Protein AF-A0A4R1WE82-F1 (afdb_monomer_lite)

Secondary structure (DSSP, 8-state):
---SPPP--S----SSPPPGGGGS-TT-HHHHHHHHHHHS--HHHHTT----SSSSPPPPHHHHHHHHHHHHHTT---HHHHHHHHHH-HHHHHHTTT----HHHHHHHHHHTHHHHHHHHHHHHHHHHHH-

Radius of gyration: 18.48 Å; chains: 1; bounding box: 59×34×52 Å

Foldseek 3Di:
DPPDDDDDDPPDDDPDDDDLVPLDPPPDVLVVLLVVLVVDPCVLLVPPPDPPVDDDDAQDSSLLVSLCVVCVVVVHDQLQVSLVCCPVPSSVVSSRVVVRDHSVSSVVSCVVCVVVVVVVVVVVVVVVVVVD

Sequence (132 aa):
MANSYRPVDRDQAFLLPPNMADWLPEGHLAWFVIDAVKEMDTAAFHAGRARSGQGRAAYDPDMLVTLLLYAYAHKVHSSRQIERLCTVDVAFRVICAQDVPDHSTISTFRREHEAAFKALFEQVLMLCARAG

Structure (mmCIF, N/CA/C/O backbone):
data_AF-A0A4R1WE82-F1
#
_e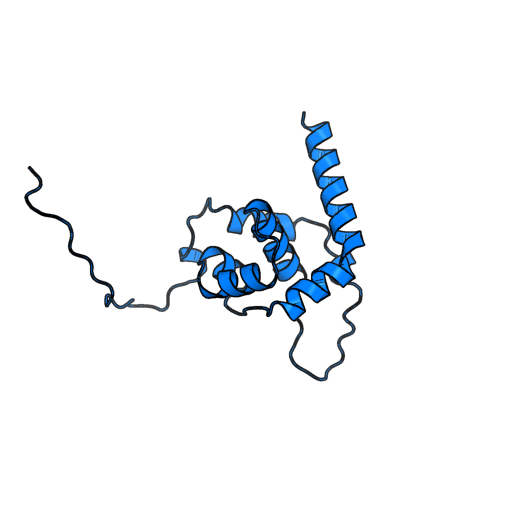ntry.id   AF-A0A4R1WE82-F1
#
loop_
_atom_site.group_PDB
_atom_site.id
_atom_site.type_symbol
_atom_site.label_atom_id
_atom_site.label_alt_id
_atom_site.label_comp_id
_atom_site.label_asym_id
_atom_site.label_entity_id
_atom_site.label_seq_id
_atom_site.pdbx_PDB_ins_code
_atom_site.Cartn_x
_atom_site.Cartn_y
_atom_site.Cartn_z
_atom_site.occupancy
_atom_site.B_iso_or_equiv
_atom_site.auth_seq_id
_atom_site.auth_comp_id
_atom_site.auth_asym_id
_atom_site.auth_atom_id
_atom_site.pdbx_PDB_model_num
ATOM 1 N N . MET A 1 1 ? -36.295 -7.009 26.989 1.00 48.25 1 MET A N 1
ATOM 2 C CA . MET A 1 1 ? -35.352 -5.923 27.334 1.00 48.25 1 MET A CA 1
ATOM 3 C C . MET A 1 1 ? -33.962 -6.534 27.414 1.00 48.25 1 MET A C 1
ATOM 5 O O . MET A 1 1 ? -33.835 -7.587 28.024 1.00 48.25 1 MET A O 1
ATOM 9 N N . ALA A 1 2 ? -32.964 -5.974 26.728 1.00 64.12 2 ALA A N 1
ATOM 10 C CA . ALA A 1 2 ? -31.587 -6.459 26.837 1.00 64.12 2 ALA A CA 1
ATOM 11 C C . ALA A 1 2 ? -30.995 -5.937 28.158 1.00 64.12 2 ALA A C 1
ATOM 13 O O . ALA A 1 2 ? -30.881 -4.728 28.332 1.00 64.12 2 ALA A O 1
ATOM 14 N N . ASN A 1 3 ? -30.688 -6.838 29.095 1.00 72.81 3 ASN A N 1
ATOM 15 C CA . ASN A 1 3 ? -30.366 -6.497 30.489 1.00 72.81 3 ASN A CA 1
ATOM 16 C C . ASN A 1 3 ? -28.869 -6.241 30.770 1.00 72.81 3 ASN A C 1
ATOM 18 O O . ASN A 1 3 ? -28.510 -6.045 31.929 1.00 72.81 3 ASN A O 1
ATOM 22 N N . SER A 1 4 ? -27.986 -6.223 29.764 1.00 83.88 4 SER A N 1
ATOM 23 C CA . SER A 1 4 ? -26.562 -5.891 29.955 1.00 83.88 4 SER A CA 1
ATOM 24 C C . SER A 1 4 ? -25.826 -5.604 28.639 1.00 83.88 4 SER A C 1
ATOM 26 O O . SER A 1 4 ? -26.281 -5.982 27.557 1.00 83.88 4 SER A O 1
ATOM 28 N N . TYR A 1 5 ? -24.653 -4.967 28.739 1.00 90.50 5 TYR A N 1
ATOM 29 C CA . TYR A 1 5 ? -23.694 -4.825 27.637 1.00 90.50 5 TYR A CA 1
ATOM 30 C C . TYR A 1 5 ? -23.002 -6.161 27.311 1.00 90.50 5 TYR A C 1
ATOM 32 O O . TYR A 1 5 ? -22.947 -7.063 28.150 1.00 90.50 5 TYR A O 1
ATOM 40 N N . ARG A 1 6 ? -22.455 -6.287 26.093 1.00 90.25 6 ARG A N 1
ATOM 41 C CA . ARG A 1 6 ? -21.623 -7.436 25.695 1.00 90.25 6 ARG A CA 1
ATOM 42 C C . ARG A 1 6 ? -20.212 -7.295 26.295 1.00 90.25 6 ARG A C 1
ATOM 44 O O . ARG A 1 6 ? -19.669 -6.190 26.236 1.00 90.25 6 ARG A O 1
ATOM 51 N N . PRO A 1 7 ? -19.615 -8.365 26.852 1.00 91.06 7 PRO A N 1
ATOM 52 C CA . PRO A 1 7 ? -18.244 -8.323 27.355 1.00 91.06 7 PRO A CA 1
ATOM 53 C C . PRO A 1 7 ? -17.242 -8.123 26.208 1.00 91.06 7 PRO A C 1
ATOM 55 O O . PRO A 1 7 ? -17.500 -8.525 25.073 1.00 91.06 7 PRO A O 1
ATOM 58 N N . VAL A 1 8 ? -16.101 -7.500 26.509 1.00 93.69 8 VAL A N 1
ATOM 59 C CA . VAL A 1 8 ? -14.995 -7.305 25.560 1.00 93.69 8 VAL A CA 1
ATOM 60 C C . VAL A 1 8 ? -13.851 -8.227 25.963 1.00 93.69 8 VAL A C 1
ATOM 62 O O . VAL A 1 8 ? -13.189 -7.961 26.962 1.00 93.69 8 VAL A O 1
ATOM 65 N N . ASP A 1 9 ? -13.618 -9.279 25.182 1.00 92.12 9 ASP A N 1
ATOM 66 C CA . ASP A 1 9 ? -12.493 -10.200 25.355 1.00 92.12 9 ASP A CA 1
ATOM 67 C C . ASP A 1 9 ? -11.448 -9.951 24.257 1.00 92.12 9 ASP A C 1
ATOM 69 O O . ASP A 1 9 ? -11.757 -10.023 23.067 1.00 92.12 9 ASP A O 1
ATOM 73 N N . ARG A 1 10 ? -10.227 -9.590 24.662 1.00 90.38 10 ARG A N 1
ATOM 74 C CA . ARG A 1 10 ? -9.090 -9.331 23.761 1.00 90.38 10 ARG A CA 1
ATOM 75 C C . ARG A 1 10 ? -8.081 -10.478 23.743 1.00 90.38 10 ARG A C 1
ATOM 77 O O . ARG A 1 10 ? -7.199 -10.464 22.891 1.00 90.38 10 ARG A O 1
ATOM 84 N N . ASP A 1 11 ? -8.236 -11.446 24.643 1.00 91.69 11 ASP A N 1
ATOM 85 C CA . ASP A 1 11 ? -7.339 -12.590 24.815 1.00 91.69 11 ASP A CA 1
ATOM 86 C C . ASP A 1 11 ? -7.913 -13.865 24.165 1.00 91.69 11 ASP A C 1
ATOM 88 O O . ASP A 1 11 ? -7.319 -14.942 24.244 1.00 91.69 11 ASP A O 1
ATOM 92 N N . GLN A 1 12 ? -9.056 -13.742 23.480 1.00 88.38 12 GLN A N 1
ATOM 93 C CA . GLN A 1 12 ? -9.677 -14.794 22.681 1.00 88.38 12 GLN A CA 1
ATOM 94 C C . GLN A 1 12 ? -8.680 -15.364 21.659 1.00 88.38 12 GLN A C 1
ATOM 96 O O . GLN A 1 12 ? -8.335 -14.730 20.660 1.00 88.38 12 GLN A O 1
ATOM 101 N N . ALA A 1 13 ? -8.254 -16.605 21.884 1.00 85.69 13 ALA A N 1
ATOM 102 C CA . ALA A 1 13 ? -7.375 -17.318 20.970 1.00 85.69 13 ALA A CA 1
ATOM 103 C C . ALA A 1 13 ? -8.133 -17.815 19.726 1.00 85.69 13 ALA A C 1
ATOM 105 O O . ALA A 1 13 ? -9.303 -18.208 19.800 1.00 85.69 13 ALA A O 1
ATOM 106 N N . PHE A 1 14 ? -7.435 -17.852 18.589 1.00 81.69 14 PHE A N 1
ATOM 107 C CA . PHE A 1 14 ? -7.897 -18.521 17.373 1.00 81.69 14 PHE A CA 1
ATOM 108 C C . PHE A 1 14 ? -7.473 -19.995 17.391 1.00 81.69 14 PHE A C 1
ATOM 110 O O . PHE A 1 14 ? -6.3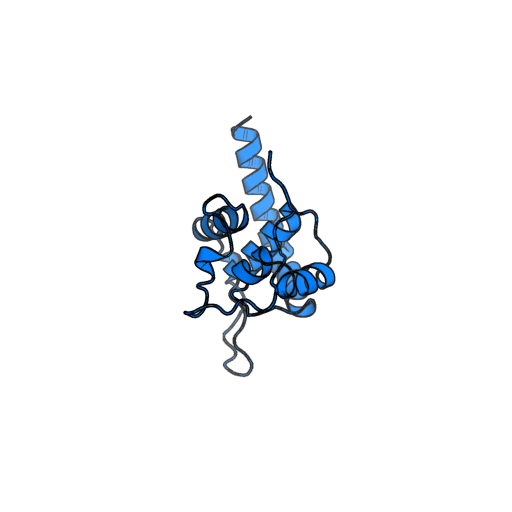43 -20.313 17.755 1.00 81.69 14 PHE A O 1
ATOM 117 N N . LEU A 1 15 ? -8.373 -20.895 16.979 1.00 84.31 15 LEU A N 1
ATOM 118 C CA . LEU A 1 15 ? -8.105 -22.341 16.921 1.00 84.31 15 LEU A CA 1
ATOM 119 C C . LEU A 1 15 ? -7.137 -22.715 15.778 1.00 84.31 15 LEU A C 1
ATOM 121 O O . LEU A 1 15 ? -6.361 -23.656 15.907 1.00 84.31 15 LEU A O 1
ATOM 125 N N . LEU A 1 16 ? -7.192 -21.981 14.662 1.00 72.50 16 LEU A N 1
ATOM 126 C CA . LEU A 1 16 ? -6.337 -22.136 13.480 1.00 72.50 16 LEU A CA 1
ATOM 127 C C . LEU A 1 16 ? -5.699 -20.781 13.124 1.00 72.50 16 LEU A C 1
ATOM 129 O O . LEU A 1 16 ? -6.284 -19.747 13.459 1.00 72.50 16 LEU A O 1
ATOM 133 N N . PRO A 1 17 ? -4.533 -20.751 12.444 1.00 67.44 17 PRO A N 1
ATOM 134 C CA . PRO A 1 17 ? -3.937 -19.501 11.985 1.00 67.44 17 PRO A CA 1
ATOM 135 C C . PRO A 1 17 ? -4.927 -18.744 11.085 1.00 67.44 17 PRO A C 1
ATOM 137 O O . PRO A 1 17 ? -5.473 -19.351 10.161 1.00 67.44 17 PRO A O 1
ATOM 140 N N . PRO A 1 18 ? -5.179 -17.448 11.328 1.00 80.50 18 PRO A N 1
ATOM 141 C CA . PRO A 1 18 ? -6.127 -16.693 10.524 1.00 80.50 18 PRO A CA 1
ATOM 142 C C . PRO A 1 18 ? -5.585 -16.526 9.098 1.00 80.50 18 PRO A C 1
ATOM 144 O O . PRO A 1 18 ? -4.456 -16.070 8.908 1.00 80.50 18 PRO A O 1
ATOM 147 N N . ASN A 1 19 ? -6.390 -16.870 8.091 1.00 86.69 19 ASN A N 1
ATOM 148 C CA . ASN A 1 19 ? -6.062 -16.607 6.693 1.00 86.69 19 ASN A CA 1
ATOM 149 C C . ASN A 1 19 ? -6.257 -15.112 6.407 1.00 86.69 19 ASN A C 1
ATOM 151 O O . ASN A 1 19 ? -7.300 -14.554 6.736 1.00 86.69 19 ASN A O 1
ATOM 155 N N . MET A 1 20 ? -5.270 -14.460 5.787 1.00 88.25 20 MET A N 1
ATOM 156 C CA . MET A 1 20 ? -5.355 -13.038 5.432 1.00 88.25 20 MET A CA 1
ATOM 157 C C . MET A 1 20 ? -6.515 -12.721 4.483 1.00 88.25 20 MET A C 1
ATOM 159 O O . MET A 1 20 ? -7.020 -11.601 4.509 1.00 88.25 20 MET A O 1
ATOM 163 N N . ALA A 1 21 ? -6.971 -13.703 3.697 1.00 87.50 21 ALA A N 1
ATOM 164 C CA . ALA A 1 21 ? -8.164 -13.573 2.864 1.00 87.50 21 ALA A CA 1
ATOM 165 C C . ALA A 1 21 ? -9.427 -13.247 3.684 1.00 87.50 21 ALA A C 1
ATOM 167 O O . ALA A 1 21 ? -10.296 -12.528 3.203 1.00 87.50 21 ALA A O 1
ATOM 168 N N . ASP A 1 22 ? -9.491 -13.695 4.941 1.00 90.25 22 ASP A N 1
ATOM 169 C CA . ASP A 1 22 ? -10.652 -13.500 5.817 1.00 90.25 22 ASP A CA 1
ATOM 170 C C . ASP A 1 22 ? -10.580 -12.189 6.621 1.00 90.25 22 ASP A C 1
ATOM 172 O O . ASP A 1 22 ? -11.481 -11.869 7.396 1.00 90.25 22 ASP A O 1
ATOM 176 N N . TRP A 1 23 ? -9.491 -11.425 6.492 1.00 91.62 23 TRP A N 1
ATOM 177 C CA . TRP A 1 23 ? -9.264 -10.224 7.306 1.00 91.62 23 TRP A CA 1
ATOM 178 C C . TRP A 1 23 ? -10.085 -9.023 6.845 1.00 91.62 23 TRP A C 1
ATOM 180 O O . TRP A 1 23 ? -10.279 -8.073 7.606 1.00 91.62 23 TRP A O 1
ATOM 190 N N . LEU A 1 24 ? -10.542 -9.053 5.595 1.00 94.88 24 LEU A N 1
ATOM 191 C CA . LEU A 1 24 ? -11.329 -8.006 4.966 1.00 94.88 24 LEU A CA 1
ATOM 192 C C . LEU A 1 24 ? -12.600 -8.623 4.374 1.00 94.88 24 LEU A C 1
ATOM 194 O O . LEU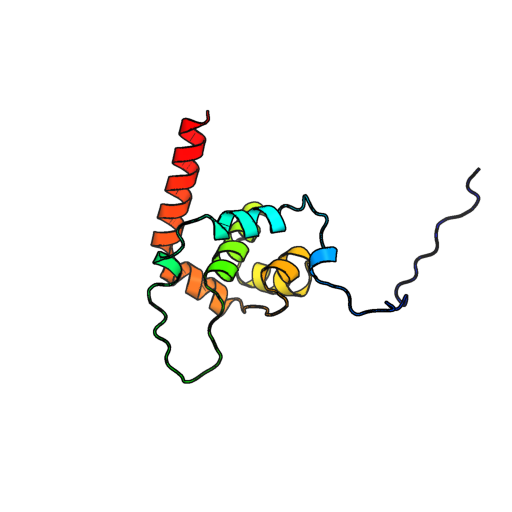 A 1 24 ? -12.534 -9.718 3.820 1.00 94.88 24 LEU A O 1
ATOM 198 N N . PRO A 1 25 ? -13.745 -7.924 4.428 1.00 95.06 25 PRO A N 1
ATOM 199 C CA . PRO A 1 25 ? -14.951 -8.392 3.755 1.00 95.06 25 PRO A CA 1
ATOM 200 C C . PRO A 1 25 ? -14.737 -8.466 2.234 1.00 95.06 25 PRO A C 1
ATOM 202 O O . PRO A 1 25 ? -13.956 -7.699 1.677 1.00 95.06 25 PRO A O 1
ATOM 205 N N . GLU A 1 26 ? -15.479 -9.340 1.554 1.00 90.94 26 GLU A N 1
ATOM 206 C CA . GLU A 1 26 ? -15.357 -9.592 0.107 1.00 90.94 26 GLU A CA 1
ATOM 207 C C . GLU A 1 26 ? -15.444 -8.309 -0.746 1.00 90.94 26 GLU A C 1
ATOM 209 O O . GLU A 1 26 ? -14.657 -8.112 -1.663 1.00 90.94 26 GLU A O 1
ATOM 214 N N . GLY A 1 27 ? -16.330 -7.373 -0.388 1.00 93.81 27 GLY A N 1
ATOM 215 C CA . GLY A 1 27 ? -16.498 -6.091 -1.090 1.00 93.81 27 GLY A CA 1
ATOM 216 C C . GLY A 1 27 ? -15.528 -4.974 -0.682 1.00 93.81 27 GLY A C 1
ATOM 217 O O . GLY A 1 27 ? -15.794 -3.806 -0.963 1.00 93.81 27 GLY A O 1
ATOM 218 N N . HIS A 1 28 ? -14.454 -5.274 0.052 1.00 96.88 28 HIS A N 1
ATOM 219 C CA . HIS A 1 28 ? -13.519 -4.252 0.518 1.00 96.88 28 HIS A CA 1
ATOM 220 C C . HIS A 1 28 ? -12.713 -3.638 -0.640 1.00 96.88 28 HIS A C 1
ATOM 222 O O . HIS A 1 28 ? -12.208 -4.349 -1.505 1.00 96.88 28 HIS A O 1
ATOM 228 N N . LEU A 1 29 ? -12.501 -2.314 -0.612 1.00 96.38 29 LEU A N 1
ATOM 229 C CA . LEU A 1 29 ? -11.783 -1.579 -1.668 1.00 96.38 29 LEU A CA 1
ATOM 230 C C . LEU A 1 29 ? -10.381 -2.143 -1.953 1.00 96.38 29 LEU A C 1
ATOM 232 O O . LEU A 1 29 ? -9.940 -2.138 -3.094 1.00 96.38 29 LEU A O 1
ATOM 236 N N . ALA A 1 30 ? -9.681 -2.639 -0.931 1.00 96.81 30 ALA A N 1
ATOM 237 C CA . ALA A 1 30 ? -8.356 -3.237 -1.106 1.00 96.81 30 ALA A CA 1
ATOM 238 C C . ALA A 1 30 ? -8.365 -4.405 -2.108 1.00 96.81 30 ALA A C 1
ATOM 240 O O . ALA A 1 30 ? -7.475 -4.467 -2.949 1.00 96.81 30 ALA A O 1
ATOM 241 N N . TRP A 1 31 ? -9.385 -5.273 -2.069 1.00 97.12 31 TRP A N 1
ATOM 242 C CA . TRP A 1 31 ? -9.522 -6.375 -3.027 1.00 97.12 31 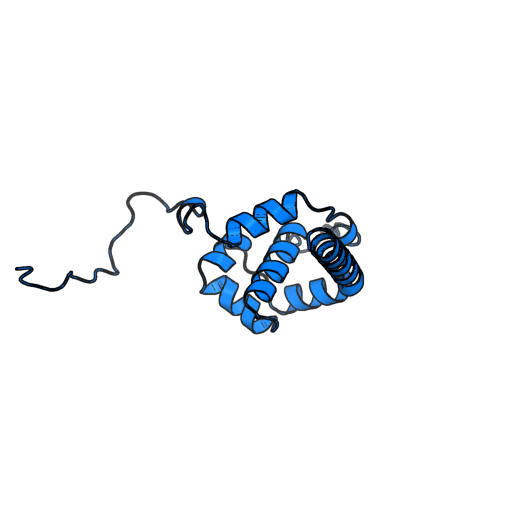TRP A CA 1
ATOM 243 C C . TRP A 1 31 ? -9.763 -5.859 -4.438 1.00 97.12 31 TRP A C 1
ATOM 245 O O . TRP A 1 31 ? -9.078 -6.277 -5.365 1.00 97.12 31 TRP A O 1
ATOM 255 N N . PHE A 1 32 ? -10.640 -4.863 -4.577 1.00 96.44 32 PHE A N 1
ATOM 256 C CA . PHE A 1 32 ? -10.876 -4.209 -5.860 1.00 96.44 32 PHE A CA 1
ATOM 257 C C . PHE A 1 32 ? -9.591 -3.619 -6.457 1.00 96.44 32 PHE A C 1
ATOM 259 O O . PHE A 1 32 ? -9.331 -3.809 -7.639 1.00 96.44 32 PHE A O 1
ATOM 266 N N . VAL A 1 33 ? -8.767 -2.925 -5.662 1.00 96.00 33 VAL A N 1
ATOM 267 C CA . VAL A 1 33 ? -7.505 -2.346 -6.159 1.00 96.00 33 VAL A CA 1
ATOM 268 C C . VAL A 1 33 ? -6.496 -3.441 -6.516 1.00 96.00 33 VAL A C 1
ATOM 270 O O . VAL A 1 33 ? -5.838 -3.322 -7.544 1.00 96.00 33 VAL A O 1
ATOM 273 N N . ILE A 1 34 ? -6.395 -4.510 -5.715 1.00 96.25 34 ILE A N 1
ATOM 274 C CA . ILE A 1 34 ? -5.536 -5.668 -6.015 1.00 96.25 34 ILE A CA 1
ATOM 275 C C . ILE A 1 34 ? -5.920 -6.285 -7.363 1.00 96.25 34 ILE A C 1
ATOM 277 O O . ILE A 1 34 ? -5.051 -6.519 -8.198 1.00 96.25 34 ILE A O 1
ATOM 281 N N . ASP A 1 35 ? -7.208 -6.539 -7.587 1.00 96.12 35 ASP A N 1
ATOM 282 C CA . ASP A 1 35 ? -7.676 -7.153 -8.829 1.00 96.12 35 ASP A CA 1
ATOM 283 C C . ASP A 1 35 ? -7.575 -6.193 -10.016 1.00 96.12 35 ASP A C 1
ATOM 285 O O . ASP A 1 35 ? -7.157 -6.605 -11.093 1.00 96.12 35 ASP A O 1
ATOM 289 N N . ALA A 1 36 ? -7.842 -4.900 -9.817 1.00 93.12 36 ALA A N 1
ATOM 290 C CA . ALA A 1 36 ? -7.648 -3.895 -10.856 1.00 93.12 36 ALA A CA 1
ATOM 291 C C . ALA A 1 36 ? -6.189 -3.843 -11.329 1.00 93.12 36 ALA A C 1
ATOM 293 O O . ALA A 1 36 ? -5.944 -3.842 -12.530 1.00 93.12 36 ALA A O 1
ATOM 294 N N . VAL A 1 37 ? -5.217 -3.849 -10.408 1.00 94.50 37 VAL A N 1
ATOM 295 C CA . VAL A 1 37 ? -3.791 -3.803 -10.771 1.00 94.50 37 VAL A CA 1
ATOM 296 C C . VAL A 1 37 ? -3.356 -5.045 -11.550 1.00 94.50 37 VAL A C 1
ATOM 298 O O . VAL A 1 37 ? -2.557 -4.903 -12.470 1.00 94.50 37 VAL A O 1
ATOM 301 N N . LYS A 1 38 ? -3.913 -6.232 -11.266 1.00 93.69 38 LYS A N 1
ATOM 302 C CA . LYS A 1 38 ? -3.626 -7.456 -12.045 1.00 93.69 38 LYS A CA 1
ATOM 303 C C . LYS A 1 38 ? -4.055 -7.354 -13.511 1.00 93.69 38 LYS A C 1
ATOM 305 O O . LYS A 1 38 ? -3.447 -7.990 -14.363 1.00 93.69 38 LYS A O 1
ATOM 310 N N . GLU A 1 39 ? -5.104 -6.587 -13.792 1.00 91.44 39 GLU A N 1
ATOM 311 C CA . GLU A 1 39 ? -5.646 -6.389 -15.143 1.00 91.44 39 GLU A CA 1
ATOM 312 C C . GLU A 1 39 ? -4.990 -5.201 -15.877 1.00 91.44 39 GLU A C 1
ATOM 314 O O . GLU A 1 39 ? -5.215 -4.993 -17.071 1.00 91.44 39 GLU A O 1
ATOM 319 N N . MET A 1 40 ? -4.191 -4.389 -15.178 1.00 89.81 40 MET A N 1
ATOM 320 C CA . MET A 1 40 ? -3.520 -3.214 -15.737 1.00 89.81 40 MET A CA 1
ATOM 321 C C . MET A 1 40 ? -2.186 -3.591 -16.392 1.00 89.81 40 MET A C 1
ATOM 323 O O . MET A 1 40 ? -1.484 -4.493 -15.944 1.00 89.81 40 MET A O 1
ATOM 327 N N . ASP A 1 41 ? -1.785 -2.854 -17.433 1.00 89.44 41 ASP A N 1
ATOM 328 C CA . ASP A 1 41 ? -0.435 -2.985 -17.991 1.00 89.44 41 ASP A CA 1
ATOM 329 C C . ASP A 1 41 ? 0.586 -2.321 -17.056 1.00 89.44 41 ASP A C 1
ATOM 331 O O . ASP A 1 41 ? 0.789 -1.102 -17.075 1.00 89.44 41 ASP A O 1
ATOM 335 N N . THR A 1 42 ? 1.229 -3.132 -16.215 1.00 91.69 42 THR A N 1
ATOM 336 C CA . THR A 1 42 ? 2.263 -2.686 -15.277 1.00 91.69 42 THR A CA 1
ATOM 337 C C . THR A 1 42 ? 3.685 -2.899 -15.795 1.00 91.69 42 THR A C 1
ATOM 339 O O . THR A 1 42 ? 4.640 -2.671 -15.050 1.00 91.69 42 THR A O 1
ATOM 342 N N . ALA A 1 43 ? 3.885 -3.263 -17.069 1.00 91.56 43 ALA A N 1
ATOM 343 C CA . ALA A 1 43 ? 5.205 -3.618 -17.605 1.00 91.56 43 ALA A CA 1
ATOM 344 C C . ALA A 1 43 ? 6.274 -2.531 -17.367 1.00 91.56 43 ALA A C 1
ATOM 346 O O . ALA A 1 43 ? 7.435 -2.835 -17.080 1.00 91.56 43 ALA A O 1
ATOM 347 N N . ALA A 1 44 ? 5.878 -1.255 -17.406 1.00 91.19 44 ALA A N 1
ATOM 348 C CA . ALA A 1 44 ? 6.756 -0.118 -17.128 1.00 91.19 44 ALA A CA 1
ATOM 349 C C . ALA A 1 44 ? 7.280 -0.062 -15.675 1.00 91.19 44 ALA A C 1
ATOM 351 O O . ALA A 1 44 ? 8.345 0.507 -15.437 1.00 91.19 44 ALA A O 1
ATOM 352 N N . PHE A 1 45 ? 6.568 -0.649 -14.708 1.00 91.00 45 PHE A N 1
ATOM 353 C CA . PHE A 1 45 ? 6.995 -0.746 -13.304 1.00 91.00 45 PHE A CA 1
ATOM 354 C C . PHE A 1 45 ? 7.948 -1.922 -13.057 1.00 91.00 45 PHE A C 1
ATOM 356 O O . PHE A 1 45 ? 8.745 -1.896 -12.121 1.00 91.00 45 PHE A O 1
ATOM 363 N N . HIS A 1 46 ? 7.906 -2.936 -13.922 1.00 90.06 46 HIS A N 1
ATOM 364 C CA . HIS A 1 46 ? 8.839 -4.067 -13.899 1.00 90.06 46 HIS A CA 1
ATOM 365 C C . HIS A 1 46 ? 10.147 -3.763 -14.650 1.00 90.06 46 HIS A C 1
ATOM 367 O O . HIS A 1 46 ? 11.177 -4.397 -14.405 1.00 90.06 46 HIS A O 1
ATOM 373 N N . ALA A 1 47 ? 10.141 -2.766 -15.539 1.00 77.81 47 ALA A N 1
ATOM 374 C CA . ALA A 1 47 ? 11.321 -2.317 -16.266 1.00 77.81 47 ALA A CA 1
ATOM 375 C C . ALA A 1 47 ? 12.312 -1.586 -15.335 1.00 77.81 47 ALA A C 1
ATOM 377 O O . ALA A 1 47 ? 11.979 -0.583 -14.713 1.00 77.81 47 ALA A O 1
ATOM 378 N N . GLY A 1 48 ? 13.560 -2.065 -15.260 1.00 65.69 48 GLY A N 1
ATOM 379 C CA . GLY A 1 48 ? 14.665 -1.354 -14.593 1.00 65.69 48 GLY A CA 1
ATOM 380 C C . GLY A 1 48 ? 15.248 -2.031 -13.350 1.00 65.69 48 GLY A C 1
ATOM 381 O O . GLY A 1 48 ? 16.399 -1.760 -13.008 1.00 65.69 48 GLY A O 1
ATOM 382 N N . ARG A 1 49 ? 14.554 -2.991 -12.725 1.00 59.81 49 ARG A N 1
ATOM 383 C CA . ARG A 1 49 ? 15.165 -3.832 -11.679 1.00 59.81 49 ARG A CA 1
ATOM 384 C C . ARG A 1 49 ? 15.885 -5.018 -12.300 1.00 59.81 49 ARG A C 1
ATOM 386 O O . ARG A 1 49 ? 15.398 -6.146 -12.331 1.00 59.81 49 ARG A O 1
ATOM 393 N N . ALA A 1 50 ? 17.093 -4.749 -12.787 1.00 52.78 50 ALA A N 1
ATOM 394 C CA . ALA A 1 50 ? 18.064 -5.805 -13.010 1.00 52.78 50 ALA A CA 1
ATOM 395 C C . ALA A 1 50 ? 18.231 -6.588 -11.699 1.00 52.78 50 ALA A C 1
ATOM 397 O O . ALA A 1 50 ? 18.523 -6.018 -10.649 1.00 52.78 50 ALA A O 1
ATOM 398 N N . ARG A 1 51 ? 18.014 -7.900 -11.787 1.00 53.41 51 ARG A N 1
ATOM 399 C CA . ARG A 1 51 ? 18.288 -8.914 -10.768 1.00 53.41 51 ARG A CA 1
ATOM 400 C C . ARG A 1 51 ? 19.778 -8.894 -10.397 1.00 53.41 51 ARG A C 1
ATOM 402 O O . ARG A 1 51 ? 20.515 -9.798 -10.782 1.00 53.41 51 ARG A O 1
ATOM 409 N N . SER A 1 52 ? 20.273 -7.876 -9.692 1.00 48.97 52 SER A N 1
ATOM 410 C CA . SER A 1 52 ? 21.580 -7.997 -9.051 1.00 48.97 52 SER A CA 1
ATOM 411 C C . SER A 1 52 ? 21.399 -9.043 -7.960 1.00 48.97 52 SER A C 1
ATOM 413 O O . SER A 1 52 ? 20.748 -8.779 -6.955 1.00 48.97 52 SER A O 1
ATOM 415 N N . GLY A 1 53 ? 21.895 -10.259 -8.191 1.00 55.62 53 GLY A N 1
ATOM 416 C CA . GLY A 1 53 ? 21.739 -11.427 -7.313 1.00 55.62 53 GLY A CA 1
ATOM 417 C C . GLY A 1 53 ? 22.422 -11.307 -5.943 1.00 55.62 53 GLY A C 1
ATOM 418 O O . GLY A 1 53 ? 22.797 -12.316 -5.358 1.00 55.62 53 GLY A O 1
ATOM 419 N N . GLN A 1 54 ? 22.631 -10.087 -5.452 1.00 59.53 54 GLN A N 1
ATOM 420 C CA . GLN A 1 54 ? 23.229 -9.755 -4.169 1.00 59.53 54 GLN A CA 1
ATOM 421 C C . GLN A 1 54 ? 22.291 -8.800 -3.427 1.00 59.53 54 GLN A C 1
ATOM 423 O O . GLN A 1 54 ? 21.967 -7.727 -3.930 1.00 59.53 54 GLN A O 1
ATOM 428 N N . GLY A 1 55 ? 21.870 -9.202 -2.227 1.00 67.75 55 GLY A N 1
ATOM 429 C CA . GLY A 1 55 ? 20.956 -8.441 -1.372 1.00 67.75 55 GLY A CA 1
ATOM 430 C C . GLY A 1 55 ? 19.594 -9.113 -1.180 1.00 67.75 55 GLY A C 1
ATOM 431 O O . GLY A 1 55 ? 19.336 -10.201 -1.695 1.00 67.75 55 GLY A O 1
ATOM 432 N N . ARG A 1 56 ? 18.725 -8.466 -0.392 1.00 74.19 56 ARG A N 1
ATOM 433 C CA . ARG A 1 56 ? 17.334 -8.899 -0.196 1.00 74.19 56 ARG A CA 1
ATOM 434 C C . ARG A 1 56 ? 16.581 -8.794 -1.524 1.00 74.19 56 ARG A C 1
ATOM 436 O O . ARG A 1 56 ? 16.778 -7.831 -2.264 1.00 74.19 56 ARG A O 1
ATOM 443 N N . ALA A 1 57 ? 15.718 -9.771 -1.804 1.00 83.25 57 ALA A N 1
ATOM 444 C CA . ALA A 1 57 ? 14.838 -9.714 -2.963 1.00 83.25 57 ALA A CA 1
ATOM 445 C C . ALA A 1 57 ? 14.016 -8.418 -2.942 1.00 83.25 57 ALA A C 1
ATOM 447 O O . ALA A 1 57 ? 13.562 -7.964 -1.891 1.00 83.25 57 ALA A O 1
ATOM 448 N N . ALA A 1 58 ? 13.863 -7.814 -4.114 1.00 86.75 58 ALA A N 1
ATOM 449 C CA . ALA A 1 58 ? 13.051 -6.626 -4.275 1.00 86.75 58 ALA A CA 1
ATOM 450 C C . ALA A 1 58 ? 11.565 -6.946 -4.052 1.00 86.75 58 ALA A C 1
ATOM 452 O O . ALA A 1 58 ? 11.107 -8.032 -4.402 1.00 86.75 58 ALA A O 1
ATOM 453 N N . TYR A 1 59 ? 10.819 -5.974 -3.525 1.00 92.75 59 TYR A N 1
ATOM 454 C CA . TYR A 1 59 ? 9.360 -6.042 -3.481 1.00 92.75 59 TYR A CA 1
ATOM 455 C C . TYR A 1 59 ? 8.771 -6.126 -4.888 1.00 92.75 59 TYR A C 1
ATOM 457 O O . TYR A 1 59 ? 9.301 -5.509 -5.821 1.00 92.75 59 TYR A O 1
ATOM 465 N N . ASP A 1 60 ? 7.655 -6.843 -4.993 1.00 94.00 60 ASP A N 1
ATOM 466 C CA . ASP A 1 60 ? 6.850 -6.932 -6.205 1.00 94.00 60 ASP A CA 1
ATOM 467 C C . ASP A 1 60 ? 6.366 -5.526 -6.633 1.00 94.00 60 ASP A C 1
ATOM 469 O O . ASP A 1 60 ? 5.730 -4.830 -5.827 1.00 94.00 60 ASP A O 1
ATOM 473 N N . PRO A 1 61 ? 6.680 -5.072 -7.863 1.00 94.75 61 PRO A N 1
ATOM 474 C CA . PRO A 1 61 ? 6.180 -3.808 -8.389 1.00 94.75 61 PRO A CA 1
ATOM 475 C C . PRO A 1 61 ? 4.653 -3.693 -8.366 1.00 94.75 61 PRO A C 1
ATOM 477 O O . PRO A 1 61 ? 4.155 -2.616 -8.040 1.00 94.75 61 PRO A O 1
ATOM 480 N N . ASP A 1 62 ? 3.908 -4.771 -8.621 1.00 95.94 62 ASP A N 1
ATOM 481 C CA . ASP A 1 62 ? 2.439 -4.739 -8.638 1.00 95.94 62 ASP A CA 1
ATOM 482 C C . ASP A 1 62 ? 1.884 -4.517 -7.227 1.00 95.94 62 ASP A C 1
ATOM 484 O O . ASP A 1 62 ? 0.938 -3.747 -7.031 1.00 95.94 62 ASP A O 1
ATOM 488 N N . MET A 1 63 ? 2.530 -5.094 -6.208 1.00 97.38 63 MET A N 1
ATOM 489 C CA . MET A 1 63 ? 2.206 -4.807 -4.807 1.00 97.38 63 MET A CA 1
ATOM 490 C C . MET A 1 63 ? 2.465 -3.334 -4.471 1.00 97.38 63 MET A C 1
ATOM 492 O O . MET A 1 63 ? 1.613 -2.682 -3.865 1.00 97.38 63 MET A O 1
ATOM 496 N N . LEU A 1 64 ? 3.603 -2.771 -4.893 1.00 97.31 64 LEU A N 1
ATOM 497 C CA . LEU A 1 64 ? 3.932 -1.365 -4.629 1.00 97.31 64 LEU A CA 1
ATOM 498 C C . LEU A 1 64 ? 2.998 -0.391 -5.366 1.00 97.31 64 LEU A C 1
ATOM 500 O O . LEU A 1 64 ? 2.629 0.643 -4.801 1.00 97.31 64 LEU A O 1
ATOM 504 N N . VAL A 1 65 ? 2.584 -0.716 -6.594 1.00 96.94 65 VAL A N 1
ATOM 505 C CA . VAL A 1 65 ? 1.562 0.038 -7.338 1.00 96.94 65 VAL A CA 1
ATOM 506 C C . VAL A 1 65 ? 0.225 -0.026 -6.603 1.00 96.94 65 VAL A C 1
ATOM 508 O O . VAL A 1 65 ? -0.351 1.022 -6.312 1.00 96.94 65 VAL A O 1
ATOM 511 N N . THR A 1 66 ? -0.226 -1.225 -6.221 1.00 97.94 66 THR A N 1
ATOM 512 C CA . THR A 1 66 ? -1.457 -1.439 -5.438 1.00 97.94 66 THR A CA 1
ATOM 513 C C . THR A 1 66 ? -1.446 -0.613 -4.154 1.00 97.94 66 THR A C 1
ATOM 515 O O . THR A 1 66 ? -2.398 0.113 -3.865 1.00 97.94 66 THR A O 1
ATOM 518 N N . LEU A 1 67 ? -0.341 -0.666 -3.407 1.00 98.38 67 LEU A N 1
ATOM 519 C CA . LEU A 1 67 ? -0.150 0.069 -2.161 1.00 98.38 67 LEU A CA 1
ATOM 520 C C . LEU A 1 67 ? -0.281 1.582 -2.361 1.00 98.38 67 LEU A C 1
ATOM 522 O O . LEU A 1 67 ? -0.959 2.252 -1.581 1.00 98.38 67 LEU A O 1
ATOM 526 N N . LEU A 1 68 ? 0.356 2.127 -3.399 1.00 97.75 68 LEU A N 1
ATOM 527 C CA . LEU A 1 68 ? 0.313 3.558 -3.692 1.00 97.75 68 LEU A CA 1
ATOM 528 C C . LEU A 1 68 ? -1.072 4.005 -4.169 1.00 97.75 68 LEU A C 1
ATOM 530 O O . LEU A 1 68 ? -1.571 5.019 -3.682 1.00 97.75 68 LEU A O 1
ATOM 534 N N . LEU A 1 69 ? -1.721 3.244 -5.055 1.00 96.38 69 LEU A N 1
ATOM 535 C CA . LEU A 1 69 ? -3.080 3.542 -5.515 1.00 96.38 69 LEU A CA 1
ATOM 536 C C . LEU A 1 69 ? -4.077 3.530 -4.354 1.00 96.38 69 LEU A C 1
ATOM 538 O O . LEU A 1 69 ? -4.847 4.479 -4.191 1.00 96.38 69 LEU A O 1
ATOM 542 N N . TYR A 1 70 ? -4.014 2.503 -3.504 1.00 98.06 70 TYR A N 1
ATOM 543 C CA . TYR A 1 70 ? -4.858 2.409 -2.318 1.00 98.06 70 TYR A CA 1
ATOM 544 C C . TYR A 1 70 ? -4.594 3.571 -1.349 1.00 98.06 70 TYR A C 1
ATOM 546 O O . TYR A 1 70 ? -5.526 4.251 -0.920 1.00 98.06 70 TYR A O 1
ATOM 554 N N . ALA A 1 71 ? -3.326 3.891 -1.066 1.00 98.06 71 ALA A N 1
ATOM 555 C CA . ALA A 1 71 ? -2.972 5.031 -0.223 1.00 98.06 71 ALA A CA 1
ATOM 556 C C . ALA A 1 71 ? -3.551 6.354 -0.757 1.00 98.06 71 ALA A C 1
ATOM 558 O O . ALA A 1 71 ? -4.104 7.144 0.012 1.00 98.06 71 ALA A O 1
ATOM 559 N N . TYR A 1 72 ? -3.483 6.588 -2.070 1.00 95.62 72 TYR A N 1
ATOM 560 C CA . TYR A 1 72 ? -4.012 7.798 -2.698 1.00 95.62 72 TYR A CA 1
ATOM 561 C C . TYR A 1 72 ? -5.536 7.871 -2.685 1.00 95.62 72 TYR A C 1
ATOM 563 O O . TYR A 1 72 ? -6.072 8.949 -2.417 1.00 95.62 72 TYR A O 1
ATOM 571 N N . ALA A 1 73 ? -6.235 6.748 -2.870 1.00 95.25 73 ALA A N 1
ATOM 572 C CA . ALA A 1 73 ? -7.686 6.682 -2.686 1.00 95.25 73 ALA A CA 1
ATOM 573 C C . ALA A 1 73 ? -8.097 7.105 -1.260 1.00 95.25 73 ALA A C 1
ATOM 575 O O . ALA A 1 73 ? -9.117 7.764 -1.064 1.00 95.25 73 ALA A O 1
ATOM 576 N N . HIS A 1 74 ? -7.243 6.820 -0.273 1.00 96.62 74 HIS A N 1
ATOM 577 C CA . HIS A 1 74 ? -7.403 7.236 1.121 1.00 96.62 74 HIS A CA 1
ATOM 578 C C . HIS A 1 74 ? -6.766 8.598 1.463 1.00 96.62 74 HIS A C 1
ATOM 580 O O . HIS A 1 74 ? -6.708 8.968 2.637 1.00 96.62 74 HIS A O 1
ATOM 586 N N . LYS A 1 75 ? -6.312 9.376 0.467 1.00 96.88 75 LYS A N 1
ATOM 587 C CA . LYS A 1 75 ? -5.656 10.692 0.637 1.00 96.88 75 LYS A CA 1
ATOM 588 C C . LYS A 1 75 ? -4.373 10.646 1.485 1.00 96.88 75 LYS A C 1
ATOM 590 O O . LYS A 1 75 ? -4.002 11.625 2.136 1.00 96.88 75 LYS A O 1
ATOM 595 N N . VAL A 1 76 ? -3.671 9.513 1.478 1.00 98.12 76 VAL A N 1
ATOM 596 C CA . VAL A 1 76 ? -2.398 9.314 2.177 1.00 98.12 76 VAL A CA 1
ATOM 597 C C . VAL A 1 76 ? -1.241 9.409 1.183 1.00 98.12 76 VAL A C 1
ATOM 599 O O . VAL A 1 76 ? -1.029 8.522 0.364 1.00 98.12 76 VAL A O 1
ATOM 602 N N . HIS A 1 77 ? -0.444 10.477 1.281 1.00 96.44 77 HIS A N 1
ATOM 603 C CA . HIS A 1 77 ? 0.669 10.727 0.347 1.00 96.44 77 HIS A CA 1
ATOM 604 C C . HIS A 1 77 ? 2.068 10.604 0.975 1.00 96.44 77 HIS A C 1
ATOM 606 O O . HIS A 1 77 ? 3.062 10.389 0.270 1.00 96.44 77 HIS A O 1
ATOM 612 N N . SER A 1 78 ? 2.168 10.741 2.301 1.00 98.25 78 SER A N 1
ATOM 613 C CA . SER A 1 78 ? 3.439 10.641 3.025 1.00 98.25 78 SER A CA 1
ATOM 614 C C . SER A 1 78 ? 3.926 9.195 3.054 1.00 98.25 78 SER A C 1
ATOM 616 O O . SER A 1 78 ? 3.263 8.337 3.629 1.00 98.25 78 SER A O 1
ATOM 618 N N . SER A 1 79 ? 5.116 8.925 2.509 1.00 98.31 79 SER A N 1
ATOM 619 C CA . SER A 1 79 ? 5.708 7.578 2.515 1.00 98.31 79 SER A CA 1
ATOM 620 C C . SER A 1 79 ? 5.889 7.025 3.933 1.00 98.31 79 SER A C 1
ATOM 622 O O . SER A 1 79 ? 5.691 5.838 4.149 1.00 98.31 79 SER A O 1
ATOM 624 N N . ARG A 1 80 ? 6.182 7.888 4.918 1.00 98.44 80 ARG A N 1
ATOM 625 C CA . ARG A 1 80 ? 6.267 7.498 6.338 1.00 98.44 80 ARG A CA 1
ATOM 626 C C . ARG A 1 80 ? 4.907 7.119 6.919 1.00 98.44 80 ARG A C 1
ATOM 628 O O . ARG A 1 80 ? 4.812 6.208 7.732 1.00 98.44 80 ARG A O 1
ATOM 635 N N . GLN A 1 81 ? 3.855 7.826 6.509 1.00 98.56 81 GLN A N 1
ATOM 636 C CA . GLN A 1 81 ? 2.494 7.490 6.922 1.00 98.56 81 GLN A CA 1
ATOM 637 C C . GLN A 1 81 ? 2.053 6.162 6.297 1.00 98.56 81 GLN A C 1
ATOM 639 O O . GLN A 1 81 ? 1.446 5.352 6.987 1.00 98.56 81 GLN A O 1
ATOM 644 N N . ILE A 1 82 ? 2.393 5.923 5.026 1.00 98.62 82 ILE A N 1
ATOM 645 C CA . ILE A 1 82 ? 2.112 4.658 4.333 1.00 98.62 82 ILE A CA 1
ATOM 646 C C . ILE A 1 82 ? 2.827 3.495 5.032 1.00 98.62 82 ILE A C 1
ATOM 648 O O . ILE A 1 82 ? 2.174 2.511 5.360 1.00 98.62 82 ILE A O 1
ATOM 652 N N . GLU A 1 83 ? 4.121 3.627 5.341 1.00 98.56 83 GLU A N 1
ATOM 653 C CA . GLU A 1 83 ? 4.885 2.627 6.111 1.00 98.56 83 GLU A CA 1
ATOM 654 C C . GLU A 1 83 ? 4.208 2.309 7.456 1.00 98.56 83 GLU A C 1
ATOM 656 O O . GLU A 1 83 ? 3.986 1.147 7.799 1.00 98.56 83 GLU A O 1
ATOM 661 N N . ARG A 1 84 ? 3.801 3.345 8.204 1.00 98.50 84 ARG A N 1
ATOM 662 C CA . ARG A 1 84 ? 3.079 3.163 9.469 1.00 98.50 84 ARG A CA 1
ATOM 663 C C . ARG A 1 84 ? 1.774 2.390 9.267 1.00 98.50 84 ARG A C 1
ATOM 665 O O . ARG A 1 84 ? 1.490 1.480 10.043 1.00 98.50 84 ARG A O 1
ATOM 672 N N . LEU A 1 85 ? 0.989 2.736 8.247 1.00 98.56 85 LEU A N 1
ATOM 673 C CA . LEU A 1 85 ? -0.276 2.061 7.940 1.00 98.56 85 LEU A CA 1
ATOM 674 C C . LEU A 1 85 ? -0.062 0.600 7.538 1.00 98.56 85 LEU A C 1
ATOM 676 O O . LEU A 1 85 ? -0.808 -0.247 8.010 1.00 98.56 85 LEU A O 1
ATOM 680 N N . CYS A 1 86 ? 1.012 0.276 6.814 1.00 98.19 86 CYS A N 1
ATOM 681 C CA . CYS A 1 86 ? 1.397 -1.111 6.521 1.00 98.19 86 CYS A CA 1
ATOM 682 C C . CYS A 1 86 ? 1.642 -1.959 7.776 1.00 98.19 86 CYS A C 1
ATOM 684 O O . CYS A 1 86 ? 1.630 -3.179 7.687 1.00 98.19 86 CYS A O 1
ATOM 686 N N . THR A 1 87 ? 1.835 -1.341 8.944 1.00 97.06 87 THR A N 1
ATOM 687 C CA . THR A 1 87 ? 2.014 -2.053 10.217 1.00 97.06 87 THR A CA 1
ATOM 688 C C . THR A 1 87 ? 0.728 -2.136 11.041 1.00 97.06 87 THR A C 1
ATOM 690 O O . THR A 1 87 ? 0.514 -3.119 11.747 1.00 97.06 87 THR A O 1
ATOM 693 N N . VAL A 1 88 ? -0.128 -1.109 10.995 1.00 96.88 88 VAL A N 1
ATOM 694 C CA . VAL A 1 88 ? -1.260 -0.975 11.936 1.00 96.88 88 VAL A CA 1
ATOM 695 C C . VAL A 1 88 ? -2.631 -1.138 11.293 1.00 96.88 88 VAL A C 1
ATOM 697 O O . VAL A 1 88 ? -3.583 -1.476 11.990 1.00 96.88 88 VAL A O 1
ATOM 700 N N . ASP A 1 89 ? -2.745 -0.900 9.990 1.00 97.62 89 ASP A N 1
ATOM 701 C CA . ASP A 1 89 ? -4.003 -0.984 9.262 1.00 97.62 89 ASP A CA 1
ATOM 702 C C . ASP A 1 89 ? -4.117 -2.339 8.559 1.00 97.62 89 ASP A C 1
ATOM 704 O O . ASP A 1 89 ? -3.215 -2.775 7.842 1.00 97.62 89 ASP A O 1
ATOM 708 N N . VAL A 1 90 ? -5.238 -3.022 8.786 1.00 96.25 90 VAL A N 1
ATOM 709 C CA . VAL A 1 90 ? -5.474 -4.375 8.276 1.00 96.25 90 VAL A CA 1
ATOM 710 C C . VAL A 1 90 ? -5.446 -4.429 6.747 1.00 96.25 90 VAL A C 1
ATOM 712 O O . VAL A 1 90 ? -4.881 -5.368 6.195 1.00 96.25 90 VAL A O 1
ATOM 715 N N . ALA A 1 91 ? -5.962 -3.412 6.053 1.00 97.31 91 ALA A N 1
ATOM 716 C CA . ALA A 1 91 ? -6.016 -3.400 4.597 1.00 97.31 91 ALA A CA 1
ATOM 717 C C . ALA A 1 91 ? -4.637 -3.185 3.974 1.00 97.31 91 ALA A C 1
ATOM 719 O O . ALA A 1 91 ? -4.261 -3.894 3.043 1.00 97.31 91 ALA A O 1
ATOM 720 N N . PHE A 1 92 ? -3.844 -2.269 4.534 1.00 98.19 92 PHE A N 1
ATOM 721 C CA . PHE A 1 92 ? -2.460 -2.079 4.096 1.00 98.19 92 PHE A CA 1
ATOM 722 C C . PHE A 1 92 ? -1.614 -3.334 4.353 1.00 98.19 92 PHE A C 1
ATOM 724 O O . PHE A 1 92 ? -0.826 -3.719 3.493 1.00 98.19 92 PHE A O 1
ATOM 731 N N . ARG A 1 93 ? -1.825 -4.009 5.492 1.00 97.12 93 ARG A N 1
ATOM 732 C CA . ARG A 1 93 ? -1.182 -5.294 5.810 1.00 97.12 93 ARG A CA 1
ATOM 733 C C . ARG A 1 93 ? -1.553 -6.406 4.835 1.00 97.12 93 ARG A C 1
ATOM 735 O O . ARG A 1 93 ? -0.695 -7.224 4.514 1.00 97.12 93 ARG A O 1
ATOM 742 N N . VAL A 1 94 ? -2.813 -6.450 4.389 1.00 97.12 94 VAL A N 1
ATOM 743 C CA . VAL A 1 94 ? -3.264 -7.378 3.342 1.00 97.12 94 VAL A CA 1
ATOM 744 C C . VAL A 1 94 ? -2.544 -7.095 2.029 1.00 97.12 94 VAL A C 1
ATOM 746 O O . VAL A 1 94 ? -1.972 -8.018 1.458 1.00 97.12 94 VAL A O 1
ATOM 749 N N . ILE A 1 95 ? -2.501 -5.832 1.595 1.00 97.94 95 ILE A N 1
ATOM 750 C CA . ILE A 1 95 ? -1.845 -5.436 0.341 1.00 97.94 95 ILE A CA 1
ATOM 751 C C . ILE A 1 95 ? -0.364 -5.826 0.336 1.00 97.94 95 ILE A C 1
ATOM 753 O O . ILE A 1 95 ? 0.109 -6.389 -0.645 1.00 97.94 95 ILE A O 1
ATOM 757 N N . CYS A 1 96 ? 0.367 -5.577 1.427 1.00 96.81 96 CYS A N 1
ATOM 758 C CA . CYS A 1 96 ? 1.784 -5.933 1.508 1.00 96.81 96 CYS A CA 1
ATOM 759 C C . CYS A 1 96 ? 2.049 -7.389 1.924 1.00 96.81 96 CYS A C 1
ATOM 761 O O . CYS A 1 96 ? 3.205 -7.766 2.090 1.00 96.81 96 CYS A O 1
ATOM 763 N N . ALA A 1 97 ? 1.013 -8.213 2.119 1.00 95.62 97 ALA A N 1
ATOM 764 C CA . ALA A 1 97 ? 1.139 -9.600 2.571 1.00 95.62 97 ALA A CA 1
ATOM 765 C C . ALA A 1 97 ? 2.008 -9.772 3.844 1.00 95.62 97 ALA A C 1
ATOM 767 O O . ALA A 1 97 ? 2.763 -10.732 3.964 1.00 95.62 97 ALA A O 1
ATOM 768 N N . GLN A 1 98 ? 1.909 -8.835 4.800 1.00 93.06 98 GLN A N 1
ATOM 769 C CA . GLN A 1 98 ? 2.792 -8.688 5.981 1.00 93.06 98 GLN A CA 1
ATOM 770 C C . GLN A 1 98 ? 4.265 -8.341 5.702 1.00 93.06 98 GLN A C 1
ATOM 772 O O . GLN A 1 98 ? 5.009 -8.143 6.664 1.00 93.06 98 GLN A O 1
ATOM 777 N N . ASP A 1 99 ? 4.710 -8.231 4.451 1.00 95.38 99 ASP A N 1
ATOM 778 C CA . ASP A 1 99 ? 6.069 -7.792 4.134 1.00 95.38 99 ASP A CA 1
ATOM 779 C C . ASP A 1 99 ? 6.102 -6.268 3.962 1.00 95.38 99 ASP A C 1
ATOM 781 O O . ASP A 1 99 ? 5.859 -5.728 2.884 1.00 95.38 99 ASP A O 1
ATOM 785 N N . VAL A 1 100 ? 6.316 -5.555 5.070 1.00 96.88 100 VAL A N 1
ATOM 786 C CA . VAL A 1 100 ? 6.167 -4.095 5.142 1.00 96.88 100 VAL A CA 1
ATOM 787 C C . VAL A 1 100 ? 7.330 -3.367 4.450 1.00 96.88 100 VAL A C 1
ATOM 789 O O . VAL A 1 100 ? 8.451 -3.398 4.969 1.00 96.88 100 VAL A O 1
ATOM 792 N N . PRO A 1 101 ? 7.088 -2.626 3.347 1.00 96.81 101 PRO A N 1
ATOM 793 C CA . PRO A 1 101 ? 8.113 -1.788 2.744 1.00 96.81 101 PRO A CA 1
ATOM 794 C C . PRO A 1 101 ? 8.371 -0.540 3.595 1.00 96.81 101 PRO A C 1
ATOM 796 O O . PRO A 1 101 ? 7.444 0.117 4.074 1.00 96.81 101 PRO A O 1
ATOM 799 N N . ASP A 1 102 ? 9.642 -0.167 3.735 1.00 96.94 102 ASP A N 1
ATOM 800 C CA . ASP A 1 102 ? 10.017 1.079 4.402 1.00 96.94 102 ASP A CA 1
ATOM 801 C C . ASP A 1 102 ? 9.701 2.321 3.537 1.00 96.94 102 ASP A C 1
ATOM 803 O O . ASP A 1 102 ? 9.544 2.263 2.310 1.00 96.94 102 ASP A O 1
ATOM 807 N N . HIS A 1 103 ? 9.625 3.497 4.168 1.00 97.44 103 HIS A N 1
ATOM 808 C CA . HIS A 1 103 ? 9.370 4.759 3.468 1.00 97.44 103 HIS A CA 1
ATOM 809 C C . HIS A 1 103 ? 10.399 5.085 2.376 1.00 97.44 103 HIS A C 1
ATOM 811 O O . HIS A 1 103 ? 10.062 5.792 1.418 1.00 97.44 103 HIS A O 1
ATOM 817 N N . SER A 1 104 ? 11.641 4.614 2.502 1.00 96.69 104 SER A N 1
ATOM 818 C CA . SER A 1 104 ? 12.704 4.842 1.516 1.00 96.69 104 SER A CA 1
ATOM 819 C C . SER A 1 104 ? 12.433 4.053 0.237 1.00 96.69 104 SER A C 1
ATOM 821 O O . SER A 1 104 ? 12.541 4.599 -0.859 1.00 96.69 104 SER A O 1
ATOM 823 N N . THR A 1 105 ? 11.974 2.813 0.373 1.00 95.50 105 THR A N 1
ATOM 824 C CA . THR A 1 105 ? 11.529 1.934 -0.707 1.00 95.50 105 THR A CA 1
ATOM 825 C C . THR A 1 105 ? 10.340 2.556 -1.426 1.00 95.50 105 THR A C 1
ATOM 827 O O . THR A 1 105 ? 10.375 2.724 -2.644 1.00 95.50 105 THR A O 1
ATOM 830 N N . ILE A 1 106 ? 9.321 2.981 -0.671 1.00 97.31 106 ILE A N 1
ATOM 831 C CA . ILE A 1 106 ? 8.109 3.605 -1.221 1.00 97.31 106 ILE A CA 1
ATOM 832 C C . ILE A 1 106 ? 8.452 4.899 -1.974 1.00 97.31 106 ILE A C 1
ATOM 834 O O . ILE A 1 106 ? 7.978 5.129 -3.086 1.00 97.31 106 ILE A O 1
ATOM 838 N N . SER A 1 107 ? 9.263 5.774 -1.372 1.00 96.69 107 SER A N 1
ATOM 839 C CA . SER A 1 107 ? 9.631 7.054 -1.992 1.00 96.69 107 SER A CA 1
ATOM 840 C C . SER A 1 107 ? 10.519 6.880 -3.225 1.00 96.69 107 SER A C 1
ATOM 842 O O . SER A 1 107 ? 10.312 7.584 -4.213 1.00 96.69 107 SER A O 1
ATOM 844 N N . THR A 1 108 ? 11.454 5.929 -3.192 1.00 94.88 108 THR A N 1
ATOM 845 C CA . THR A 1 108 ? 12.334 5.613 -4.325 1.00 94.88 108 THR A CA 1
ATOM 846 C C . THR A 1 108 ? 11.536 5.052 -5.492 1.00 94.88 108 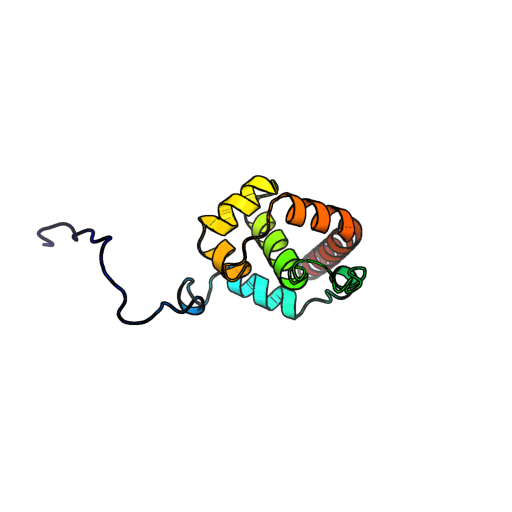THR A C 1
ATOM 848 O O . THR A 1 108 ? 11.627 5.603 -6.583 1.00 94.88 108 THR A O 1
ATOM 851 N N . PHE A 1 109 ? 10.675 4.059 -5.247 1.00 94.88 109 PHE A N 1
ATOM 852 C CA . PHE A 1 109 ? 9.806 3.482 -6.275 1.00 94.88 109 PHE A CA 1
ATOM 853 C C . PHE A 1 109 ? 8.928 4.551 -6.936 1.00 94.88 109 PHE A C 1
ATOM 855 O O . PHE A 1 109 ? 8.876 4.670 -8.157 1.00 94.88 109 PHE A O 1
ATOM 862 N N . ARG A 1 110 ? 8.300 5.417 -6.134 1.00 93.94 110 ARG A N 1
ATOM 863 C CA . ARG A 1 110 ? 7.489 6.519 -6.663 1.00 93.94 110 ARG A CA 1
ATOM 864 C C . ARG A 1 110 ? 8.289 7.480 -7.546 1.00 93.94 110 ARG A C 1
ATOM 866 O O . ARG A 1 110 ? 7.774 7.920 -8.566 1.00 93.94 110 ARG A O 1
ATOM 873 N N . ARG A 1 111 ? 9.519 7.822 -7.148 1.00 94.31 111 ARG A N 1
ATOM 874 C CA . ARG A 1 111 ? 10.397 8.726 -7.906 1.00 94.31 111 ARG A CA 1
ATOM 875 C C . ARG A 1 111 ? 10.869 8.091 -9.214 1.00 94.31 111 ARG A C 1
ATOM 877 O O . ARG A 1 111 ? 10.886 8.757 -10.238 1.00 94.31 111 ARG A O 1
ATOM 884 N N . GLU A 1 112 ? 11.263 6.823 -9.177 1.00 93.12 112 GLU A N 1
ATOM 885 C CA . GLU A 1 112 ? 11.766 6.098 -10.351 1.00 93.12 112 GLU A CA 1
ATOM 886 C C . GLU A 1 112 ? 10.673 5.875 -11.404 1.00 93.12 112 GLU A C 1
ATOM 888 O O . GLU A 1 112 ? 10.954 5.919 -12.599 1.00 93.12 112 GLU A O 1
ATOM 893 N N . HIS A 1 113 ? 9.420 5.718 -10.971 1.00 93.81 113 HIS A N 1
ATOM 894 C CA . HIS A 1 113 ? 8.287 5.425 -11.848 1.00 93.81 113 HIS A CA 1
ATOM 895 C C . HIS A 1 113 ? 7.297 6.594 -11.996 1.00 93.81 113 HIS A C 1
ATOM 897 O O . HIS A 1 113 ? 6.147 6.380 -12.378 1.00 93.81 113 HIS A O 1
ATOM 903 N N . GLU A 1 114 ? 7.714 7.837 -11.728 1.00 92.25 114 GLU A N 1
ATOM 904 C CA . GLU A 1 114 ? 6.841 9.024 -11.794 1.00 92.25 114 GLU A CA 1
ATOM 905 C C . GLU A 1 114 ? 6.134 9.156 -13.155 1.00 92.25 114 GLU A C 1
ATOM 907 O O . GLU A 1 114 ? 4.923 9.373 -13.217 1.00 92.25 114 GLU A O 1
ATOM 912 N N . ALA A 1 115 ? 6.872 8.956 -14.252 1.00 92.44 115 ALA A N 1
ATOM 913 C CA . ALA A 1 115 ? 6.318 9.011 -15.604 1.00 92.44 115 ALA A CA 1
ATOM 914 C C . ALA A 1 115 ? 5.281 7.904 -15.863 1.00 92.44 115 ALA A C 1
ATOM 916 O O . ALA A 1 115 ? 4.251 8.164 -16.485 1.00 92.44 115 ALA A O 1
ATOM 917 N N . ALA A 1 116 ? 5.521 6.692 -15.352 1.00 92.50 116 ALA A N 1
ATOM 918 C CA . ALA A 1 116 ? 4.591 5.572 -15.485 1.00 92.50 116 ALA A CA 1
ATOM 919 C C . ALA A 1 116 ? 3.305 5.821 -14.684 1.00 92.50 116 ALA A C 1
ATOM 921 O O . ALA A 1 116 ? 2.212 5.644 -15.215 1.00 92.50 116 ALA A O 1
ATOM 922 N N . PHE A 1 117 ? 3.416 6.328 -13.449 1.00 91.50 117 PHE A N 1
ATOM 923 C CA . PHE A 1 117 ? 2.249 6.743 -12.666 1.00 91.50 117 PHE A CA 1
ATOM 924 C C . PHE A 1 117 ? 1.446 7.834 -13.370 1.00 91.50 117 PHE A C 1
ATOM 926 O O . PHE A 1 117 ? 0.222 7.753 -13.422 1.00 91.50 117 PHE A O 1
ATOM 933 N N . LYS A 1 118 ? 2.113 8.840 -13.944 1.00 90.19 118 LYS A N 1
ATOM 934 C CA . LYS A 1 118 ? 1.434 9.907 -14.684 1.00 90.19 118 LYS A CA 1
ATOM 935 C C . LYS A 1 118 ? 0.643 9.355 -15.873 1.00 90.19 118 LYS A C 1
ATOM 937 O O . LYS A 1 118 ? -0.539 9.662 -15.993 1.00 90.19 118 LYS A O 1
ATOM 942 N N . ALA A 1 119 ? 1.263 8.505 -16.691 1.00 90.31 119 ALA A N 1
ATOM 943 C CA . ALA A 1 119 ? 0.596 7.864 -17.823 1.00 90.31 119 ALA A CA 1
ATOM 944 C C . ALA A 1 119 ? -0.610 7.018 -17.378 1.00 90.31 119 ALA A C 1
ATOM 946 O O . ALA A 1 119 ? -1.670 7.070 -18.000 1.00 90.31 119 ALA A O 1
ATOM 947 N N . LEU A 1 120 ? -0.478 6.295 -16.263 1.00 86.94 120 LEU A N 1
ATOM 948 C CA . LEU A 1 120 ? -1.558 5.505 -15.678 1.00 86.94 120 LEU A CA 1
ATOM 949 C C . LEU A 1 120 ? -2.756 6.376 -15.278 1.00 86.94 120 LEU A C 1
ATOM 951 O O . LEU A 1 120 ? -3.896 6.085 -15.638 1.00 86.94 120 LEU A O 1
ATOM 955 N N . PHE A 1 121 ? -2.506 7.478 -14.566 1.00 85.50 121 PHE A N 1
ATOM 956 C CA . PHE A 1 121 ? -3.562 8.408 -14.167 1.00 85.50 121 PHE A CA 1
ATOM 957 C C . PHE A 1 121 ? -4.210 9.097 -15.367 1.00 85.50 121 PHE A C 1
ATOM 959 O O . PHE A 1 121 ? -5.427 9.266 -15.379 1.00 85.50 121 PHE A O 1
ATOM 966 N N . GLU A 1 122 ? -3.434 9.457 -16.390 1.00 87.62 122 GLU A N 1
ATOM 967 C CA . GLU A 1 122 ? -3.968 10.003 -17.640 1.00 87.62 122 GLU A CA 1
ATOM 968 C C . GLU A 1 122 ? -4.932 9.017 -18.313 1.00 87.62 122 GLU A C 1
ATOM 970 O O . GLU A 1 122 ? -6.028 9.413 -18.709 1.00 87.62 122 GLU A O 1
ATOM 975 N N . GLN A 1 123 ? -4.588 7.727 -18.380 1.00 83.00 123 GLN A N 1
ATOM 976 C CA . GLN A 1 123 ? -5.477 6.696 -18.929 1.00 83.00 123 GLN A CA 1
ATOM 977 C C . GLN A 1 123 ? -6.782 6.577 -18.136 1.00 83.00 123 GLN A C 1
ATOM 979 O O . GLN A 1 123 ? -7.859 6.556 -18.733 1.00 83.00 123 GLN A O 1
ATOM 984 N N . VAL A 1 124 ? -6.706 6.557 -16.802 1.00 81.69 124 VAL A N 1
ATOM 985 C CA . VAL A 1 124 ? -7.895 6.506 -15.936 1.00 81.69 124 VAL A CA 1
ATOM 986 C C . VAL A 1 124 ? -8.777 7.739 -16.140 1.00 81.69 124 VAL A C 1
ATOM 988 O O . VAL A 1 124 ? -9.983 7.605 -16.329 1.00 81.69 124 VAL A O 1
ATOM 991 N N . LEU A 1 125 ? -8.194 8.940 -16.172 1.00 83.31 125 LEU A N 1
ATOM 992 C CA . LEU A 1 125 ? -8.941 10.179 -16.416 1.00 83.31 125 LEU A CA 1
ATOM 993 C C . LEU A 1 125 ? -9.611 10.181 -17.794 1.00 83.31 125 LEU A C 1
ATOM 995 O O . LEU A 1 125 ? -10.761 10.599 -17.911 1.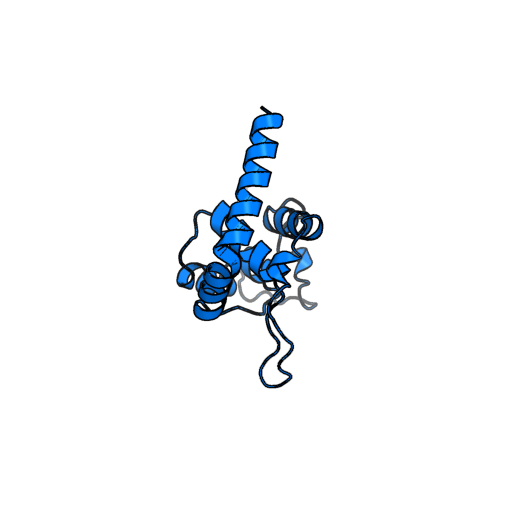00 83.31 125 LEU A O 1
ATOM 999 N N . MET A 1 126 ? -8.930 9.673 -18.822 1.00 83.12 126 MET A N 1
ATOM 1000 C CA . MET A 1 126 ? -9.497 9.525 -20.164 1.00 83.12 126 MET A CA 1
ATOM 1001 C C . MET A 1 126 ? -10.651 8.519 -20.203 1.00 83.12 126 MET A C 1
ATOM 1003 O O . MET A 1 126 ? -11.616 8.735 -20.935 1.00 83.12 126 MET A O 1
ATOM 1007 N N . LEU A 1 127 ? -10.579 7.434 -19.427 1.00 80.00 127 LEU A N 1
ATOM 1008 C CA . LEU A 1 127 ? -11.683 6.482 -19.280 1.00 80.00 127 LEU A CA 1
ATOM 1009 C C . LEU A 1 127 ? -12.881 7.128 -18.575 1.00 80.00 127 LEU A C 1
ATOM 1011 O O . LEU A 1 127 ? -13.993 7.035 -19.089 1.00 80.00 127 LEU A O 1
ATOM 1015 N N . CYS A 1 128 ? -12.658 7.847 -17.472 1.00 77.88 128 CYS A N 1
ATOM 1016 C CA . CYS A 1 128 ? -13.714 8.589 -16.777 1.00 77.88 128 CYS A CA 1
ATOM 1017 C C . CYS A 1 128 ? -14.371 9.633 -17.693 1.00 77.88 128 CYS A C 1
ATOM 1019 O O . CYS A 1 128 ? -15.591 9.677 -17.790 1.00 77.88 128 CYS A O 1
ATOM 1021 N N . ALA A 1 129 ? -13.578 10.410 -18.439 1.00 80.88 129 ALA A N 1
ATOM 1022 C CA . ALA A 1 129 ? -14.089 11.413 -19.377 1.00 80.88 129 ALA A CA 1
ATOM 1023 C C . ALA A 1 129 ? -14.941 10.810 -20.510 1.00 80.88 129 ALA A C 1
ATOM 1025 O O . ALA A 1 129 ? -15.827 11.475 -21.038 1.00 80.88 129 ALA A O 1
ATOM 1026 N N . ARG A 1 130 ? -14.676 9.557 -20.902 1.00 78.00 130 ARG A N 1
ATOM 1027 C CA . ARG A 1 130 ? -15.500 8.820 -21.876 1.00 78.00 130 ARG A CA 1
ATOM 1028 C C . ARG A 1 130 ? -16.765 8.234 -21.252 1.00 78.00 130 ARG A C 1
ATOM 1030 O O . ARG A 1 130 ? -17.746 8.057 -21.966 1.00 78.00 130 ARG A O 1
ATOM 1037 N N . ALA A 1 131 ? -16.719 7.896 -19.965 1.00 75.50 131 ALA A N 1
ATOM 1038 C CA . ALA A 1 131 ? -17.841 7.324 -19.228 1.00 75.50 131 ALA A CA 1
ATOM 1039 C C . ALA A 1 131 ? -18.891 8.372 -18.806 1.00 75.50 131 ALA A C 1
ATOM 1041 O O . ALA A 1 131 ? -20.048 7.996 -18.619 1.00 75.50 131 ALA A O 1
ATOM 1042 N N . GLY A 1 132 ? -18.509 9.656 -18.736 1.00 46.44 132 GLY A N 1
ATOM 1043 C CA . GLY A 1 132 ? -19.393 10.787 -18.418 1.00 46.44 132 GLY A CA 1
ATOM 1044 C C . GLY A 1 132 ? -19.138 11.363 -17.037 1.00 46.44 132 GLY A C 1
ATOM 1045 O O . GLY A 1 132 ? -19.465 10.673 -16.049 1.00 46.44 132 GLY A O 1
#

pLDDT: mean 89.0, std 11.85, range [46.44, 98.62]